Protein AF-A0A519ZEN7-F1 (afdb_monomer)

Nearest PDB structures (foldseek):
  4ce7-assembly1_C  TM=9.558E-01  e=1.674E-05  Nonlabens ulvanivorans
  4ce7-assembly1_A  TM=9.564E-01  e=3.135E-05  Nonlabens ulvanivorans
  4ce7-assembly1_B  TM=9.544E-01  e=5.238E-05  Nonlabens ulvanivorans

Sequence (120 aa):
MRLSLRVAGLLGVLLLAARLAPAQSAPVSRAQFRPAFIKARLLQVARWQLAHPKHSPTDWTNGAFYAGVFAAYQTTHSRLLLNSLLALGERTHWQPGPRYDHADDLAICQTYLNLYQLKK

Secondary structure (DSSP, 8-state):
----HHHHHHHHHHHHHTTSS---PPP--GGGGSHHHHHHHHHHHHHHHHHS--S-TTSHHHHHHHHHHHHHHHHH--HHHHHHHHHHHHHTTT---S-TT-HHHHTTHHHHHHHHHHH-

Radius of gyration: 24.97 Å; Cα contacts (8 Å, |Δi|>4): 90; chains: 1; bounding box: 76×42×33 Å

Mean predicted aligned error: 10.02 Å

Structure (mmCIF, N/CA/C/O backbone):
data_AF-A0A519ZEN7-F1
#
_entry.id   AF-A0A519ZEN7-F1
#
loop_
_atom_site.group_PDB
_atom_site.id
_atom_site.type_symbol
_atom_site.label_atom_id
_atom_site.label_alt_id
_atom_site.label_comp_id
_atom_site.label_asym_id
_atom_site.label_entity_id
_atom_site.label_seq_id
_atom_site.pdbx_PDB_ins_code
_atom_site.Cartn_x
_atom_site.Cartn_y
_atom_site.Cartn_z
_atom_site.occupancy
_atom_site.B_iso_or_equiv
_atom_site.auth_seq_id
_atom_site.auth_comp_id
_atom_site.auth_asym_id
_atom_site.auth_atom_id
_atom_site.pdbx_PDB_model_num
ATOM 1 N N . MET A 1 1 ? -62.485 -33.157 -14.831 1.00 45.78 1 MET A N 1
ATOM 2 C CA . MET A 1 1 ? -61.623 -32.353 -13.937 1.00 45.78 1 MET A CA 1
ATOM 3 C C . MET A 1 1 ? -61.186 -31.092 -14.685 1.00 45.78 1 MET A C 1
ATOM 5 O O . MET A 1 1 ? -60.216 -31.130 -15.425 1.00 45.78 1 MET A O 1
ATOM 9 N N . ARG A 1 2 ? -61.973 -30.008 -14.626 1.00 47.69 2 ARG A N 1
ATOM 10 C CA . ARG A 1 2 ? -61.662 -28.741 -15.312 1.00 47.69 2 ARG A CA 1
ATOM 11 C C . ARG A 1 2 ? -61.062 -27.785 -14.285 1.00 47.69 2 ARG A C 1
ATOM 13 O O . ARG A 1 2 ? -61.801 -27.057 -13.630 1.00 47.69 2 ARG A O 1
ATOM 20 N N . LEU A 1 3 ? -59.741 -27.843 -14.099 1.00 45.50 3 LEU A N 1
ATOM 21 C CA . LEU A 1 3 ? -59.022 -26.806 -13.358 1.00 45.50 3 LEU A CA 1
ATOM 22 C C . LEU A 1 3 ? -59.269 -25.483 -14.094 1.00 45.50 3 LEU A C 1
ATOM 24 O O . LEU A 1 3 ? -58.953 -25.354 -15.276 1.00 45.50 3 LEU A O 1
ATOM 28 N N . SER A 1 4 ? -59.935 -24.540 -13.433 1.00 48.94 4 SER A N 1
ATOM 29 C CA . SER A 1 4 ? -60.360 -23.297 -14.058 1.00 48.94 4 SER A CA 1
ATOM 30 C C . SER A 1 4 ? -59.138 -22.429 -14.374 1.00 48.94 4 SER A C 1
ATOM 32 O O . SER A 1 4 ? -58.344 -22.082 -13.499 1.00 48.94 4 SER A O 1
ATOM 34 N N . LEU A 1 5 ? -59.014 -22.032 -15.644 1.00 52.38 5 LEU A N 1
ATOM 35 C CA . LEU A 1 5 ? -57.975 -21.135 -16.177 1.00 52.38 5 LEU A CA 1
ATOM 36 C C . LEU A 1 5 ? -57.835 -19.810 -15.390 1.00 52.38 5 LEU A C 1
ATOM 38 O O . LEU A 1 5 ? -56.836 -19.106 -15.511 1.00 52.38 5 LEU A O 1
ATOM 42 N N . ARG A 1 6 ? -58.830 -19.478 -14.557 1.00 52.72 6 ARG A N 1
ATOM 43 C CA . ARG A 1 6 ? -58.879 -18.277 -13.718 1.00 52.72 6 ARG A CA 1
ATOM 44 C C . ARG A 1 6 ? -57.863 -18.301 -12.569 1.00 52.72 6 ARG A C 1
ATOM 46 O O . ARG A 1 6 ? -57.344 -17.247 -12.223 1.00 52.72 6 ARG A O 1
ATOM 53 N N . VAL A 1 7 ? -57.526 -19.471 -12.016 1.00 5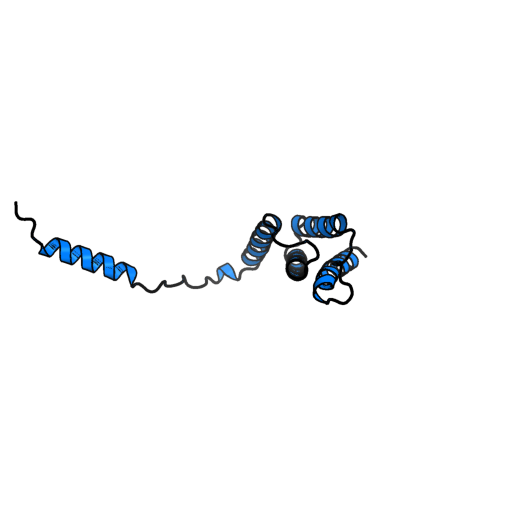1.94 7 VAL A N 1
ATOM 54 C CA . VAL A 1 7 ? -56.573 -19.574 -10.888 1.00 51.94 7 VAL A CA 1
ATOM 55 C C . VAL A 1 7 ? -55.122 -19.418 -11.362 1.00 51.94 7 VAL A C 1
ATOM 57 O O . VAL A 1 7 ? -54.319 -18.768 -10.697 1.00 51.94 7 VAL A O 1
ATOM 60 N N . ALA A 1 8 ? -54.801 -19.929 -12.556 1.00 50.88 8 ALA A N 1
ATOM 61 C CA . ALA A 1 8 ? -53.471 -19.802 -13.158 1.00 50.88 8 ALA A CA 1
ATOM 62 C C . ALA A 1 8 ? -53.132 -18.351 -13.555 1.00 50.88 8 ALA A C 1
ATOM 64 O O . ALA A 1 8 ? -51.996 -17.914 -13.375 1.00 50.88 8 ALA A O 1
ATOM 65 N N . GLY A 1 9 ? -54.121 -17.580 -14.028 1.00 51.69 9 GLY A N 1
ATOM 66 C CA . GLY A 1 9 ? -53.940 -16.159 -14.352 1.00 51.69 9 GLY A CA 1
ATOM 67 C C . GLY A 1 9 ? -53.662 -15.286 -13.122 1.00 51.69 9 GLY A C 1
ATOM 68 O O . GLY A 1 9 ? -52.803 -14.411 -13.171 1.00 51.69 9 GLY A O 1
ATOM 69 N N . LEU A 1 10 ? -54.325 -15.566 -11.995 1.00 53.97 10 LEU A N 1
ATOM 70 C CA . LEU A 1 10 ? -54.126 -14.839 -10.735 1.00 53.97 10 LEU A CA 1
ATOM 71 C C . LEU A 1 10 ? -52.737 -15.090 -10.120 1.00 53.97 10 LEU A C 1
ATOM 73 O O . LEU A 1 10 ? -52.084 -14.135 -9.702 1.00 53.97 10 LEU A O 1
ATOM 77 N N . LEU A 1 11 ? -52.237 -16.333 -10.135 1.00 53.12 11 LEU A N 1
ATOM 78 C CA . LEU A 1 11 ? -50.867 -16.640 -9.693 1.00 53.12 11 LEU A CA 1
ATOM 79 C C . LEU A 1 11 ? -49.793 -16.032 -10.612 1.00 53.12 11 LEU A C 1
ATOM 81 O O . LEU A 1 11 ? -48.771 -15.554 -10.120 1.00 53.12 11 LEU A O 1
ATOM 85 N N . GLY A 1 12 ? -50.025 -16.009 -11.929 1.00 52.03 12 GLY A N 1
ATOM 86 C CA . GLY A 1 12 ? -49.103 -15.407 -12.899 1.00 52.03 12 GLY A CA 1
ATOM 87 C C . GLY A 1 12 ? -48.955 -13.890 -12.741 1.00 52.03 12 GLY A C 1
ATOM 88 O O . GLY A 1 12 ? -47.845 -13.368 -12.826 1.00 52.03 12 GLY A O 1
ATOM 89 N N . VAL A 1 13 ? -50.048 -13.182 -12.435 1.00 55.91 13 VAL A N 1
ATOM 90 C CA . VAL A 1 13 ? -50.034 -11.728 -12.184 1.00 55.91 13 VAL A CA 1
ATOM 91 C C . VAL A 1 13 ? -49.370 -11.389 -10.840 1.00 55.91 13 VAL A C 1
ATOM 93 O O . VAL A 1 13 ? -48.595 -10.435 -10.763 1.00 55.91 13 VAL A O 1
ATOM 96 N N . LEU A 1 14 ? -49.581 -12.203 -9.799 1.00 54.62 14 LEU A N 1
ATOM 97 C CA . LEU A 1 14 ? -48.925 -12.048 -8.490 1.00 54.62 14 LEU A CA 1
ATOM 98 C C . LEU A 1 14 ? -47.398 -12.255 -8.552 1.00 54.62 14 LEU A C 1
ATOM 100 O O . LEU A 1 14 ? -46.649 -11.521 -7.908 1.00 54.62 14 LEU A O 1
ATOM 104 N N . LEU A 1 15 ? -46.919 -13.200 -9.367 1.00 54.38 15 LEU A N 1
ATOM 105 C CA . LEU A 1 15 ? -45.484 -13.447 -9.572 1.00 54.38 15 LEU A CA 1
ATOM 106 C C . LEU A 1 15 ? -44.791 -12.348 -10.397 1.00 54.38 15 LEU A C 1
ATOM 108 O O . LEU A 1 15 ? -43.596 -12.109 -10.214 1.00 54.38 15 LEU A O 1
ATOM 112 N N . LEU A 1 16 ? -45.526 -11.657 -11.274 1.00 51.88 16 LEU A N 1
ATOM 113 C CA . LEU A 1 16 ? -45.005 -10.536 -12.062 1.00 51.88 16 LEU A CA 1
ATOM 114 C C . LEU A 1 16 ? -44.930 -9.239 -11.234 1.00 51.88 16 LEU A C 1
ATOM 116 O O . LEU A 1 16 ? -43.964 -8.488 -11.359 1.00 51.88 16 LEU A O 1
ATOM 120 N N . ALA A 1 17 ? -45.884 -9.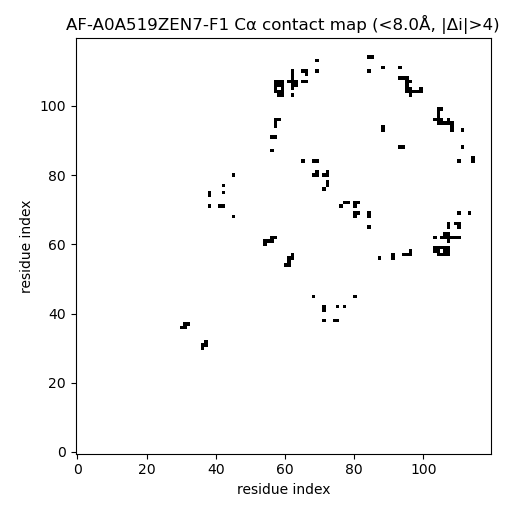016 -10.323 1.00 53.78 17 ALA A N 1
ATOM 121 C CA . ALA A 1 17 ? -45.880 -7.872 -9.406 1.00 53.78 17 ALA A CA 1
ATOM 122 C C . ALA A 1 17 ? -44.716 -7.912 -8.394 1.00 53.78 17 ALA A C 1
ATOM 124 O O . ALA A 1 17 ? -44.147 -6.873 -8.066 1.00 53.78 17 ALA A O 1
ATOM 125 N N . ALA A 1 18 ? -44.288 -9.104 -7.960 1.00 54.28 18 ALA A N 1
ATOM 126 C CA . ALA A 1 18 ? -43.151 -9.263 -7.047 1.00 54.28 18 ALA A CA 1
ATOM 127 C C . ALA A 1 18 ? -41.790 -8.867 -7.663 1.00 54.28 18 ALA A C 1
ATOM 129 O O . ALA A 1 18 ? -40.837 -8.615 -6.930 1.00 54.28 18 ALA A O 1
ATOM 130 N N . ARG A 1 19 ? -41.682 -8.788 -8.999 1.00 56.47 19 ARG A N 1
ATOM 131 C CA . ARG A 1 19 ? -40.443 -8.413 -9.711 1.00 56.47 19 ARG A CA 1
ATOM 132 C C . ARG A 1 19 ? -40.323 -6.923 -10.033 1.00 56.47 19 ARG A C 1
ATOM 134 O O . ARG A 1 19 ? -39.266 -6.493 -10.479 1.00 56.47 19 ARG A O 1
ATOM 141 N N . LEU A 1 20 ? -41.383 -6.151 -9.801 1.00 58.97 20 LEU A N 1
ATOM 142 C CA . LEU A 1 20 ? -41.413 -4.699 -10.001 1.00 58.97 20 LEU A CA 1
ATOM 143 C C . LEU A 1 20 ? -41.218 -3.920 -8.694 1.00 58.97 20 LEU A C 1
ATOM 145 O O . LEU A 1 20 ? -41.276 -2.692 -8.702 1.00 58.97 20 LEU A O 1
ATOM 149 N N . ALA A 1 21 ? -40.975 -4.610 -7.574 1.00 63.97 21 ALA A N 1
ATOM 150 C CA . ALA A 1 21 ? -40.603 -3.945 -6.337 1.00 63.97 21 ALA A CA 1
ATOM 151 C C . ALA A 1 21 ? -39.258 -3.224 -6.552 1.00 63.97 21 ALA A C 1
ATOM 153 O O . ALA A 1 21 ? -38.269 -3.884 -6.892 1.00 63.97 21 ALA A O 1
ATOM 154 N N . PRO A 1 22 ? -39.187 -1.891 -6.382 1.00 67.56 22 PRO A N 1
ATOM 155 C CA . PRO A 1 22 ? -37.912 -1.197 -6.426 1.00 67.56 22 PRO A CA 1
ATOM 156 C C . PRO A 1 22 ? -37.009 -1.812 -5.357 1.00 67.56 22 PRO A C 1
ATOM 158 O O . PRO A 1 22 ? -37.445 -2.025 -4.224 1.00 67.56 22 PRO A O 1
ATOM 161 N N . ALA A 1 23 ? -35.764 -2.128 -5.721 1.00 67.75 23 ALA A N 1
ATOM 162 C CA . ALA A 1 23 ? -34.767 -2.603 -4.775 1.00 67.75 23 ALA A CA 1
ATOM 163 C C . ALA A 1 23 ? -34.540 -1.506 -3.728 1.00 67.75 23 ALA A C 1
ATOM 165 O O . ALA A 1 23 ? -33.772 -0.567 -3.937 1.00 67.75 23 ALA A O 1
ATOM 166 N N . GLN A 1 24 ? -35.268 -1.585 -2.619 1.00 65.44 24 GLN A N 1
ATOM 167 C CA . GLN A 1 24 ? -35.158 -0.620 -1.546 1.00 65.44 24 GLN A CA 1
ATOM 168 C C . GLN A 1 24 ? -33.884 -0.971 -0.786 1.00 65.44 24 GLN A C 1
ATOM 170 O O . GLN A 1 24 ? -33.841 -1.916 0.001 1.00 65.44 24 GLN A O 1
ATOM 175 N N . SER A 1 25 ? -32.803 -0.256 -1.097 1.00 69.88 25 SER A N 1
ATOM 176 C CA . SER A 1 25 ? -31.554 -0.363 -0.354 1.00 69.88 25 SER A CA 1
ATOM 177 C C . SER A 1 25 ? -31.861 -0.132 1.120 1.00 69.88 25 SER A C 1
ATOM 179 O O . SER A 1 25 ? -32.441 0.899 1.473 1.00 69.88 25 SER A O 1
ATOM 181 N N . ALA A 1 26 ? -31.499 -1.101 1.965 1.00 71.50 26 ALA A N 1
ATOM 182 C CA . ALA A 1 26 ? -31.679 -0.981 3.403 1.00 71.50 26 ALA A CA 1
ATOM 183 C C . ALA A 1 26 ? -31.096 0.363 3.880 1.00 71.50 26 ALA A C 1
ATOM 185 O O . ALA A 1 26 ? -30.023 0.756 3.404 1.00 71.50 26 ALA A O 1
ATOM 186 N N . PRO A 1 27 ? -31.779 1.080 4.788 1.00 75.38 27 PRO A N 1
ATOM 187 C CA . PRO A 1 27 ? -31.297 2.366 5.263 1.00 75.38 27 PRO A CA 1
ATOM 188 C C . PRO A 1 27 ? -29.881 2.209 5.822 1.00 75.38 27 PRO A C 1
ATOM 190 O O . PRO A 1 27 ? -29.598 1.281 6.586 1.00 75.38 27 PRO A O 1
ATOM 193 N N . VAL A 1 28 ? -28.986 3.117 5.427 1.00 79.19 28 VAL A N 1
ATOM 194 C CA . VAL A 1 28 ? -27.604 3.148 5.913 1.00 79.19 28 VAL A CA 1
ATOM 195 C C . VAL A 1 28 ? -27.639 3.294 7.430 1.00 79.19 28 VAL A C 1
ATOM 197 O O . VAL A 1 28 ? -27.991 4.340 7.976 1.00 79.19 28 VAL A O 1
ATOM 200 N N . SER A 1 29 ? -27.307 2.212 8.131 1.00 87.19 29 SER A N 1
ATOM 201 C CA . SER A 1 29 ? -27.299 2.211 9.587 1.00 87.19 29 SER A CA 1
ATOM 202 C C . SER A 1 29 ? -26.152 3.072 10.101 1.00 87.19 29 SER A C 1
ATOM 204 O O . SER A 1 29 ? -25.011 2.922 9.661 1.00 87.19 29 SER A O 1
ATOM 206 N N . ARG A 1 30 ? -26.410 3.892 11.130 1.00 89.81 30 ARG A N 1
ATOM 207 C CA . ARG A 1 30 ? -25.357 4.641 11.843 1.00 89.81 30 ARG A CA 1
ATOM 208 C C . ARG A 1 30 ? -24.234 3.738 12.363 1.00 89.81 30 ARG A C 1
ATOM 210 O O . ARG A 1 30 ? -23.109 4.197 12.537 1.00 89.81 30 ARG A O 1
ATOM 217 N N . ALA A 1 31 ? -24.511 2.449 12.568 1.00 90.38 31 ALA A N 1
ATOM 218 C CA . ALA A 1 31 ? -23.506 1.464 12.950 1.00 90.38 31 ALA A CA 1
ATOM 219 C C . ALA A 1 31 ? -22.356 1.344 11.932 1.00 90.38 31 ALA A C 1
ATOM 221 O O . ALA A 1 31 ? -21.230 1.060 12.335 1.00 90.38 31 ALA A O 1
ATOM 222 N N . GLN A 1 32 ? -22.613 1.597 10.643 1.00 90.38 32 GLN A N 1
ATOM 223 C CA . GLN A 1 32 ? -21.608 1.523 9.577 1.00 90.38 32 GLN A CA 1
ATOM 224 C C . GLN A 1 32 ? -20.578 2.659 9.656 1.00 90.38 32 GLN A C 1
ATOM 226 O O . GLN A 1 32 ? -19.448 2.497 9.208 1.00 90.38 32 GLN A O 1
ATOM 231 N N . PHE A 1 33 ? -20.930 3.779 10.292 1.00 94.19 33 PHE A N 1
ATOM 232 C CA . PHE A 1 33 ? -20.019 4.908 10.500 1.00 94.19 33 PHE A CA 1
ATOM 233 C C . PHE A 1 33 ? -19.202 4.795 11.793 1.00 94.19 33 PHE A C 1
ATOM 235 O O . PHE A 1 33 ? -18.392 5.669 12.100 1.00 94.19 33 PHE A O 1
ATOM 242 N N . ARG A 1 34 ? -19.380 3.722 12.578 1.00 96.12 34 ARG A N 1
ATOM 243 C CA . ARG A 1 34 ? -18.576 3.509 13.787 1.00 96.12 34 ARG A CA 1
ATOM 244 C C . ARG A 1 34 ? -17.119 3.233 13.397 1.00 96.12 34 ARG A C 1
ATOM 246 O 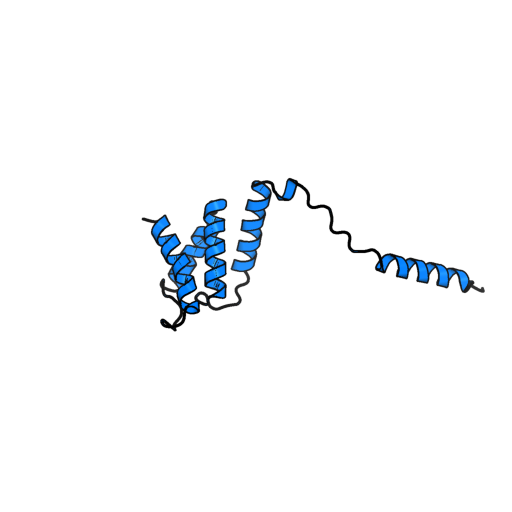O . ARG A 1 34 ? -16.889 2.378 12.538 1.00 96.12 34 ARG A O 1
ATOM 253 N N . PRO A 1 35 ? -16.125 3.822 14.091 1.00 96.75 35 PRO A N 1
ATOM 254 C CA . PRO A 1 35 ? -14.711 3.603 13.779 1.00 96.75 35 PRO A CA 1
ATOM 255 C C . PRO A 1 35 ? -14.312 2.124 13.708 1.00 96.75 35 PRO A C 1
ATOM 257 O O . PRO A 1 35 ? -13.576 1.724 12.813 1.00 96.75 35 PRO A O 1
ATOM 260 N N . ALA A 1 36 ? -14.840 1.289 14.611 1.00 96.75 36 ALA A N 1
ATOM 261 C CA . ALA A 1 36 ? -14.579 -0.151 14.610 1.00 96.75 36 ALA A CA 1
ATOM 262 C C . ALA A 1 36 ? -15.067 -0.844 13.325 1.00 96.75 36 ALA A C 1
ATOM 264 O O . ALA A 1 36 ? -14.356 -1.681 12.771 1.00 96.75 36 ALA A O 1
ATOM 265 N N . PHE A 1 37 ? -16.249 -0.466 12.824 1.00 96.94 37 PHE A N 1
ATOM 266 C CA . PHE A 1 37 ? -16.789 -1.010 11.579 1.00 96.94 37 PHE A CA 1
ATOM 267 C C . PHE A 1 37 ? -15.930 -0.589 10.384 1.00 96.94 37 PHE A C 1
ATOM 269 O O . PHE A 1 37 ? -15.532 -1.437 9.589 1.00 96.94 37 PHE A O 1
ATOM 276 N N . ILE A 1 38 ? -15.576 0.697 10.295 1.00 97.12 38 ILE A N 1
ATOM 277 C CA . ILE A 1 38 ? -14.743 1.231 9.209 1.00 97.12 38 ILE A CA 1
ATOM 278 C C . ILE A 1 38 ? -13.370 0.548 9.198 1.00 97.12 38 ILE A C 1
ATOM 280 O O . ILE A 1 38 ? -12.948 0.048 8.158 1.00 97.12 38 ILE A O 1
ATOM 284 N N . LYS A 1 39 ? -12.700 0.436 10.353 1.00 98.44 39 LYS A N 1
ATOM 285 C CA . LYS A 1 39 ? -11.409 -0.265 10.470 1.00 98.44 39 LYS A CA 1
ATOM 286 C C . LYS A 1 39 ? -11.510 -1.725 10.029 1.00 98.44 39 LYS A C 1
ATOM 288 O O . LYS A 1 39 ? -10.649 -2.194 9.287 1.00 98.44 39 LYS A O 1
ATOM 293 N N . ALA A 1 40 ? -12.567 -2.433 10.429 1.00 98.12 40 ALA A N 1
ATOM 294 C CA . ALA A 1 40 ? -12.793 -3.810 9.997 1.00 98.12 40 ALA A CA 1
ATOM 295 C C . ALA A 1 40 ? -12.982 -3.914 8.474 1.00 98.12 40 ALA A C 1
ATOM 297 O O . ALA A 1 40 ? -12.420 -4.814 7.850 1.00 98.12 40 ALA A O 1
ATOM 298 N N . ARG A 1 41 ? -13.714 -2.975 7.860 1.00 98.19 41 ARG A N 1
ATOM 299 C CA . ARG A 1 41 ? -13.912 -2.939 6.404 1.00 98.19 41 ARG A CA 1
ATOM 300 C C . ARG A 1 41 ? -12.636 -2.598 5.646 1.00 98.19 41 ARG A C 1
ATOM 302 O O . ARG A 1 41 ? -12.342 -3.308 4.692 1.00 98.19 41 ARG A O 1
ATOM 309 N N . LEU A 1 42 ? -11.846 -1.624 6.106 1.00 98.56 42 LEU A N 1
ATOM 310 C CA . LEU A 1 42 ? -10.526 -1.314 5.537 1.00 98.56 42 LEU A CA 1
ATOM 311 C C . LEU A 1 42 ? -9.636 -2.563 5.489 1.00 98.56 42 LEU A C 1
ATOM 313 O O . LEU A 1 42 ? -9.065 -2.879 4.448 1.00 98.56 42 LEU A O 1
ATOM 317 N N . LEU A 1 43 ? -9.566 -3.316 6.591 1.00 98.69 43 LEU A N 1
ATOM 318 C CA . LEU A 1 43 ? -8.783 -4.552 6.644 1.00 98.69 43 LEU A CA 1
ATOM 319 C C . LEU A 1 43 ? -9.336 -5.636 5.723 1.00 98.69 43 LEU A C 1
ATOM 321 O O . LEU A 1 43 ? -8.560 -6.324 5.065 1.00 98.69 43 LEU A O 1
ATOM 325 N N . GLN A 1 44 ? -10.656 -5.803 5.678 1.00 98.56 44 GLN A N 1
ATOM 326 C CA . GLN A 1 44 ? -11.291 -6.806 4.832 1.00 98.56 44 GLN A CA 1
ATOM 327 C C . GLN A 1 44 ? -10.995 -6.560 3.350 1.00 98.56 44 GLN A C 1
ATOM 329 O O . GLN A 1 44 ? -10.540 -7.476 2.667 1.00 98.56 44 GLN A O 1
ATOM 334 N N . VAL A 1 45 ? -11.230 -5.341 2.858 1.00 98.31 45 VAL A N 1
ATOM 335 C CA . VAL A 1 45 ? -11.053 -5.029 1.432 1.00 98.31 45 VAL A CA 1
ATOM 336 C C . VAL A 1 45 ? -9.580 -5.029 1.036 1.00 98.31 45 VAL A C 1
ATOM 338 O O . VAL A 1 45 ? -9.240 -5.575 -0.009 1.00 98.31 45 VAL A O 1
ATOM 341 N N . ALA A 1 46 ? -8.689 -4.524 1.899 1.00 98.44 46 ALA A N 1
ATOM 342 C CA . ALA A 1 46 ? -7.253 -4.566 1.646 1.00 98.44 46 ALA A CA 1
ATOM 343 C C . ALA A 1 46 ? -6.743 -6.011 1.551 1.00 98.44 46 ALA A C 1
ATOM 345 O O . ALA A 1 46 ? -6.022 -6.343 0.616 1.00 98.44 46 ALA A O 1
ATOM 346 N N . ARG A 1 47 ? -7.158 -6.897 2.470 1.00 98.44 47 ARG A N 1
ATOM 347 C CA . ARG A 1 47 ? -6.803 -8.327 2.420 1.00 98.44 47 ARG A CA 1
ATOM 348 C C . ARG A 1 47 ? -7.311 -8.997 1.155 1.00 98.44 47 ARG A C 1
ATOM 350 O O . ARG A 1 47 ? -6.569 -9.759 0.545 1.00 98.44 47 ARG A O 1
ATOM 357 N N . TRP A 1 48 ? -8.554 -8.714 0.769 1.00 98.62 48 TRP A N 1
ATOM 358 C CA . TRP A 1 48 ? -9.110 -9.268 -0.457 1.00 98.62 48 TRP A CA 1
ATOM 359 C C . TRP A 1 48 ? -8.285 -8.825 -1.665 1.00 98.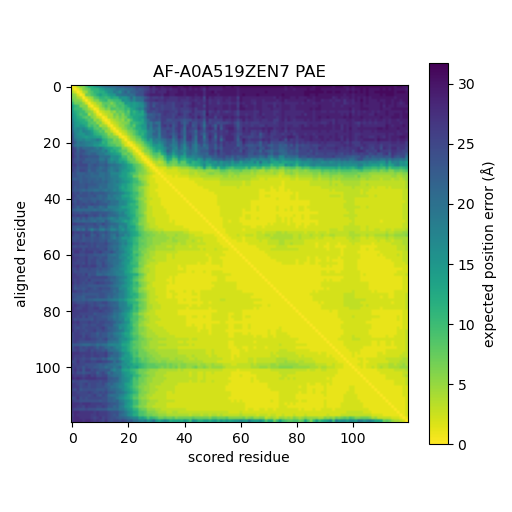62 48 TRP A C 1
ATOM 361 O O . TRP A 1 48 ? -7.825 -9.674 -2.417 1.00 98.62 48 TRP A O 1
ATOM 371 N N . GLN A 1 49 ? -7.999 -7.531 -1.810 1.00 98.38 49 GLN A N 1
ATOM 372 C CA . GLN A 1 49 ? -7.258 -7.043 -2.972 1.00 98.38 49 GLN A CA 1
ATOM 373 C C . GLN A 1 49 ? -5.801 -7.533 -2.999 1.00 98.38 49 GLN A C 1
ATOM 375 O O . GLN A 1 49 ? -5.292 -7.864 -4.066 1.00 98.38 49 GLN A O 1
ATOM 380 N N . LEU A 1 50 ? -5.147 -7.654 -1.837 1.00 97.50 50 LEU A N 1
ATOM 381 C CA . LEU A 1 50 ? -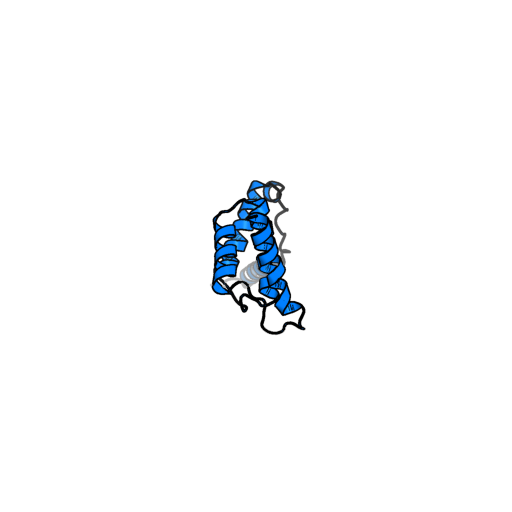3.805 -8.241 -1.721 1.00 97.50 50 LEU A CA 1
ATOM 382 C C . LEU A 1 50 ? -3.765 -9.714 -2.158 1.00 97.50 50 LEU A C 1
ATOM 384 O O . LEU A 1 50 ? -2.753 -10.156 -2.691 1.00 97.50 50 LEU A O 1
ATOM 388 N N . ALA A 1 51 ? -4.852 -10.461 -1.947 1.00 97.75 51 ALA A N 1
ATOM 389 C CA . AL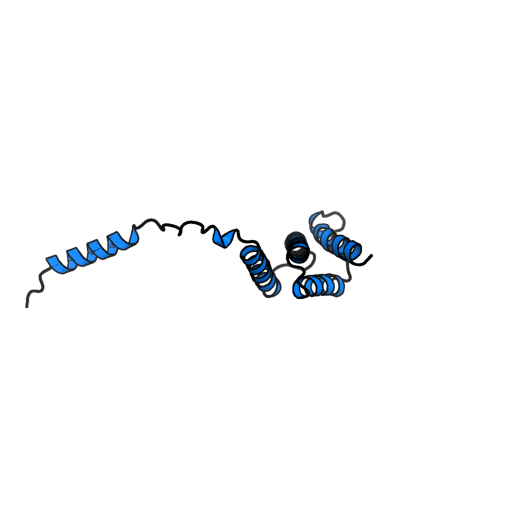A A 1 51 ? -4.975 -11.857 -2.366 1.00 97.75 51 ALA A CA 1
ATOM 390 C C . ALA A 1 51 ? -5.375 -12.028 -3.845 1.00 97.75 51 ALA A C 1
ATOM 392 O O . ALA A 1 51 ? -5.278 -13.134 -4.369 1.00 97.75 51 ALA A O 1
ATOM 393 N N . HIS A 1 52 ? -5.808 -10.958 -4.520 1.00 97.81 52 HIS A N 1
ATOM 394 C CA . HIS A 1 52 ? -6.279 -10.992 -5.908 1.00 97.81 52 HIS A CA 1
ATOM 395 C C . HIS A 1 52 ? -5.571 -9.922 -6.763 1.00 97.81 52 HIS A C 1
ATOM 397 O O . HIS A 1 52 ? -6.221 -9.003 -7.274 1.00 97.81 52 HIS A O 1
ATOM 403 N N . PRO A 1 53 ? -4.232 -9.986 -6.907 1.00 95.81 53 PRO A N 1
ATOM 404 C CA . PRO A 1 53 ? -3.499 -9.039 -7.737 1.00 95.81 53 PRO A CA 1
ATOM 405 C C . PRO A 1 53 ? -3.872 -9.207 -9.216 1.00 95.81 53 PRO A C 1
ATOM 407 O O . PRO A 1 53 ? -4.053 -10.323 -9.700 1.00 95.81 53 PRO A O 1
ATOM 410 N N . LYS A 1 54 ? -3.955 -8.087 -9.939 1.00 95.19 54 LYS A N 1
ATOM 411 C CA . LYS A 1 54 ? -4.249 -8.066 -11.383 1.00 95.19 54 LYS A CA 1
ATOM 412 C C . LYS A 1 54 ? -3.139 -7.422 -12.214 1.00 95.19 54 LYS A C 1
ATOM 414 O O . LYS A 1 54 ? -2.826 -7.914 -13.292 1.00 95.19 54 LYS A O 1
ATOM 419 N N . HIS A 1 55 ? -2.579 -6.316 -11.730 1.00 94.81 55 HIS A N 1
ATOM 420 C CA . HIS A 1 55 ? -1.612 -5.497 -12.463 1.00 94.81 55 HIS A CA 1
ATOM 421 C C . HIS A 1 55 ? -0.181 -5.710 -11.954 1.00 94.81 55 HIS A C 1
ATOM 423 O O . HIS A 1 55 ? 0.018 -6.219 -10.846 1.00 94.81 55 HIS A O 1
ATOM 429 N N . SER A 1 56 ? 0.810 -5.301 -12.757 1.00 95.25 56 SER A N 1
ATOM 430 C CA . SER A 1 56 ? 2.223 -5.289 -12.352 1.00 95.25 56 SER A CA 1
ATOM 431 C C . SER A 1 56 ? 2.404 -4.487 -11.055 1.00 95.25 56 SER A C 1
ATOM 433 O O . SER A 1 56 ? 1.773 -3.437 -10.921 1.00 95.25 56 SER A O 1
ATOM 435 N N . PRO A 1 57 ? 3.246 -4.916 -10.096 1.00 95.25 57 PRO A N 1
ATOM 436 C CA . PRO A 1 57 ? 3.389 -4.243 -8.801 1.00 95.25 57 PRO A CA 1
ATOM 437 C C . PRO A 1 57 ? 3.723 -2.746 -8.866 1.00 95.25 57 PRO A C 1
ATOM 439 O O . PRO A 1 57 ? 3.351 -2.017 -7.950 1.00 95.25 57 PRO A O 1
ATOM 442 N N . THR A 1 58 ? 4.413 -2.304 -9.920 1.00 97.75 58 THR A N 1
ATOM 443 C CA . THR A 1 58 ? 4.864 -0.916 -10.115 1.00 97.75 58 THR A CA 1
ATOM 444 C C . THR A 1 58 ? 4.003 -0.115 -11.095 1.00 97.75 58 THR A C 1
ATOM 446 O O . THR A 1 58 ? 4.283 1.056 -11.323 1.00 97.75 58 THR A O 1
ATOM 449 N N . ASP A 1 59 ? 2.942 -0.712 -11.646 1.00 97.31 59 ASP A N 1
ATOM 450 C CA . ASP A 1 59 ? 1.951 0.005 -12.452 1.00 97.31 59 ASP A CA 1
ATOM 451 C C . ASP A 1 59 ? 1.153 1.001 -11.591 1.00 97.31 59 ASP A C 1
ATOM 453 O O . ASP A 1 59 ? 0.918 0.762 -10.400 1.00 97.31 59 ASP A O 1
ATOM 457 N N . TRP A 1 60 ? 0.686 2.098 -12.189 1.00 97.94 60 TRP A N 1
ATOM 458 C CA . TRP A 1 60 ? -0.020 3.162 -11.469 1.00 97.94 60 TRP A CA 1
ATOM 459 C C . TRP A 1 60 ? -1.272 2.682 -10.737 1.00 97.94 60 TRP A C 1
ATOM 461 O O . TRP A 1 60 ? -1.593 3.217 -9.673 1.00 97.94 60 TRP A O 1
ATOM 471 N N . THR A 1 61 ? -1.963 1.656 -11.249 1.00 97.81 61 THR A N 1
ATOM 472 C CA . THR A 1 61 ? -3.137 1.089 -10.571 1.00 97.81 61 THR A CA 1
ATOM 473 C C . THR A 1 61 ? -2.754 0.539 -9.198 1.00 97.81 61 THR A C 1
ATOM 475 O O . THR A 1 61 ? -3.451 0.774 -8.207 1.00 97.81 61 THR A O 1
ATOM 478 N N . ASN A 1 62 ? -1.596 -0.120 -9.112 1.00 98.00 62 ASN A N 1
ATOM 479 C CA . ASN A 1 62 ? -1.017 -0.581 -7.861 1.00 98.00 62 ASN A CA 1
ATOM 480 C C . ASN A 1 62 ? -0.381 0.565 -7.065 1.00 98.00 62 ASN A C 1
ATOM 482 O O . ASN A 1 62 ? -0.493 0.568 -5.842 1.00 98.00 62 ASN A O 1
ATOM 486 N N . GLY A 1 63 ? 0.201 1.573 -7.719 1.00 98.06 63 GLY A N 1
ATOM 487 C CA . GLY A 1 63 ? 0.651 2.805 -7.060 1.00 98.06 63 GLY A CA 1
ATOM 488 C C . GLY A 1 63 ? -0.463 3.467 -6.237 1.00 98.06 63 GLY A C 1
ATOM 489 O O . GLY A 1 63 ? -0.296 3.709 -5.039 1.00 98.06 63 GLY A O 1
ATOM 490 N N . ALA A 1 64 ? -1.637 3.662 -6.844 1.00 98.31 64 ALA A N 1
ATOM 491 C CA . ALA A 1 64 ? -2.819 4.205 -6.176 1.00 98.31 64 ALA A CA 1
ATOM 492 C C . ALA A 1 64 ? -3.358 3.261 -5.086 1.00 98.31 64 ALA A C 1
ATOM 494 O O . ALA A 1 64 ? -3.660 3.693 -3.969 1.00 98.31 64 ALA A O 1
ATOM 495 N N . PHE A 1 65 ? -3.445 1.961 -5.381 1.00 98.44 65 PHE A N 1
ATOM 496 C CA . PHE A 1 65 ? -3.897 0.962 -4.414 1.00 98.44 65 PHE A CA 1
ATOM 497 C C . PHE A 1 65 ? -3.018 0.934 -3.156 1.00 98.44 65 PHE A C 1
ATOM 499 O O . PHE A 1 65 ? -3.537 1.017 -2.040 1.00 98.44 65 PHE A O 1
ATOM 506 N N . TYR A 1 66 ? -1.695 0.856 -3.306 1.00 98.62 66 TYR A N 1
ATOM 507 C CA . TYR A 1 66 ? -0.776 0.749 -2.175 1.00 98.62 66 TYR A CA 1
ATOM 508 C C . TYR A 1 66 ? -0.675 2.039 -1.357 1.00 98.62 66 TYR A C 1
ATOM 510 O O . TYR A 1 66 ? -0.535 1.953 -0.134 1.00 98.62 66 TYR A O 1
ATOM 518 N N . ALA A 1 67 ? -0.875 3.211 -1.968 1.00 98.50 67 ALA A N 1
ATOM 519 C CA . ALA A 1 67 ? -1.064 4.454 -1.222 1.00 98.50 67 ALA A CA 1
ATOM 520 C C . ALA A 1 67 ? -2.282 4.359 -0.279 1.00 98.50 67 ALA A C 1
ATOM 522 O O . ALA A 1 67 ? -2.193 4.700 0.904 1.00 98.50 67 ALA A O 1
ATOM 523 N N . GLY A 1 68 ? -3.395 3.795 -0.762 1.00 98.56 68 GLY A N 1
ATOM 524 C CA . GLY A 1 68 ? -4.573 3.496 0.056 1.00 98.56 68 GLY A CA 1
ATOM 525 C C . GLY A 1 68 ? -4.309 2.457 1.153 1.00 98.56 68 GLY A C 1
ATOM 526 O O . GLY A 1 68 ? -4.762 2.624 2.287 1.00 98.56 68 GLY A O 1
ATOM 527 N N . VAL A 1 69 ? -3.531 1.408 0.866 1.00 98.75 69 VAL A N 1
ATOM 528 C CA . VAL A 1 69 ? -3.126 0.406 1.872 1.00 98.75 69 VAL A CA 1
ATOM 529 C C . VAL A 1 69 ? -2.252 1.032 2.964 1.00 98.75 69 VAL A C 1
ATOM 531 O O . VAL A 1 69 ? -2.420 0.699 4.139 1.00 98.75 69 VAL A O 1
ATOM 534 N N . PHE A 1 70 ? -1.366 1.970 2.619 1.00 98.75 70 PHE A N 1
ATOM 535 C CA . PHE A 1 70 ? -0.575 2.712 3.602 1.00 98.75 70 PHE A CA 1
ATOM 536 C C . PHE A 1 70 ? -1.463 3.586 4.499 1.00 98.75 70 PHE A C 1
ATOM 538 O O . PHE A 1 70 ? -1.344 3.525 5.724 1.00 98.75 70 PHE A O 1
ATOM 545 N N . ALA A 1 71 ? -2.426 4.316 3.929 1.00 98.56 71 ALA A N 1
ATOM 546 C CA . ALA A 1 71 ? -3.402 5.082 4.711 1.00 98.56 71 ALA A CA 1
ATOM 547 C C . ALA A 1 71 ? -4.265 4.177 5.620 1.00 98.56 71 ALA A C 1
ATOM 549 O O . ALA A 1 71 ? -4.538 4.494 6.785 1.00 98.56 71 ALA A O 1
ATOM 550 N N . ALA A 1 72 ? -4.649 2.994 5.129 1.00 98.69 72 ALA A N 1
ATOM 551 C CA . ALA A 1 72 ? -5.332 1.986 5.933 1.00 98.69 72 ALA A CA 1
ATOM 552 C C . ALA A 1 72 ? -4.445 1.480 7.082 1.00 98.6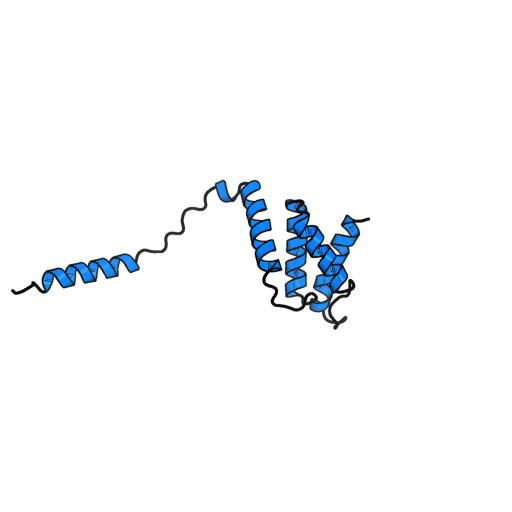9 72 ALA A C 1
ATOM 554 O O . ALA A 1 72 ? -4.942 1.297 8.197 1.00 98.69 72 ALA A O 1
ATOM 555 N N . TYR A 1 73 ? -3.138 1.302 6.867 1.00 98.62 73 TYR A N 1
ATOM 556 C CA . TYR A 1 73 ? -2.188 1.006 7.940 1.00 98.62 73 TYR A CA 1
ATOM 557 C C . TYR A 1 73 ? -2.147 2.130 8.983 1.00 98.62 73 TYR A C 1
ATOM 559 O O . TYR A 1 73 ? -2.287 1.834 10.167 1.00 98.62 73 TYR A O 1
ATOM 567 N N . GLN A 1 74 ? -2.056 3.400 8.580 1.00 98.25 74 GLN A N 1
ATOM 568 C CA . GLN A 1 74 ? -2.058 4.532 9.520 1.00 98.25 74 GLN A CA 1
ATOM 569 C C . GLN A 1 74 ? -3.321 4.564 10.394 1.00 98.25 74 GLN A C 1
ATOM 571 O O . GLN A 1 74 ? -3.260 4.907 11.569 1.00 98.25 74 GLN A O 1
ATOM 576 N N . THR A 1 75 ? -4.462 4.147 9.841 1.00 98.12 75 THR A N 1
ATOM 577 C CA . THR A 1 75 ? -5.753 4.137 10.548 1.00 98.12 75 THR A CA 1
ATOM 578 C C . THR A 1 75 ? -5.930 2.919 11.467 1.00 98.12 75 THR A C 1
ATOM 580 O O . THR A 1 75 ? -6.582 2.985 12.518 1.00 98.12 75 THR A O 1
ATOM 583 N N . THR A 1 76 ? -5.411 1.762 11.050 1.00 98.44 76 THR A N 1
ATOM 584 C CA . THR A 1 76 ? -5.677 0.463 11.693 1.00 98.44 76 THR A CA 1
ATOM 585 C C . THR A 1 76 ? -4.512 -0.060 12.529 1.00 98.44 76 THR A C 1
ATOM 587 O O . THR A 1 76 ? -4.723 -0.963 13.334 1.00 98.44 76 THR A O 1
ATOM 590 N N . HIS A 1 77 ? -3.301 0.465 12.326 1.00 97.88 77 HIS A N 1
ATOM 591 C CA . HIS A 1 77 ? -2.028 -0.046 12.849 1.00 97.88 77 HIS A CA 1
ATOM 592 C C . HIS A 1 77 ? -1.818 -1.548 12.597 1.00 97.88 77 HIS A C 1
ATOM 594 O O . HIS A 1 77 ? -1.161 -2.255 13.364 1.00 97.88 77 HIS A O 1
ATOM 600 N N . SER A 1 78 ? -2.396 -2.071 11.514 1.00 98.56 78 SER A N 1
ATOM 601 C CA . SER A 1 78 ? -2.322 -3.493 11.208 1.00 98.56 78 SER A CA 1
ATOM 602 C C . SER A 1 78 ? -0.935 -3.887 10.712 1.00 98.56 78 SER A C 1
ATOM 604 O O . SER A 1 78 ? -0.523 -3.503 9.616 1.00 98.56 78 SER A O 1
ATOM 606 N N . ARG A 1 79 ? -0.248 -4.742 11.480 1.00 98.25 79 ARG A N 1
ATOM 607 C CA . ARG A 1 79 ? 1.045 -5.321 11.076 1.00 98.25 79 ARG A CA 1
ATOM 608 C C . ARG A 1 79 ? 0.964 -6.083 9.754 1.00 98.25 79 ARG A C 1
ATOM 610 O O . ARG A 1 79 ? 1.924 -6.074 9.001 1.00 98.25 79 ARG A O 1
ATOM 617 N N . LEU A 1 80 ? -0.183 -6.696 9.443 1.00 98.06 80 LEU A N 1
ATOM 618 C CA . LEU A 1 80 ? -0.392 -7.386 8.167 1.00 98.06 80 LEU A CA 1
ATOM 619 C C . LEU A 1 80 ? -0.232 -6.427 6.983 1.00 98.06 80 LEU A C 1
ATOM 621 O O . LEU A 1 80 ? 0.461 -6.759 6.024 1.00 98.06 80 LEU A O 1
ATOM 625 N N . LEU A 1 81 ? -0.844 -5.240 7.060 1.00 98.75 81 LEU A N 1
ATOM 626 C CA . LEU A 1 81 ? -0.746 -4.244 5.993 1.00 98.75 81 LEU A CA 1
ATOM 627 C C . LEU A 1 81 ? 0.686 -3.717 5.872 1.00 98.75 81 LEU A C 1
ATOM 629 O O . LEU A 1 81 ? 1.235 -3.717 4.775 1.00 98.75 81 LEU A O 1
ATOM 633 N N . LEU A 1 82 ? 1.317 -3.360 6.996 1.00 98.69 82 LEU A N 1
ATOM 634 C CA . LEU A 1 82 ? 2.706 -2.896 6.999 1.00 98.69 82 LEU A CA 1
ATOM 635 C C . LEU A 1 82 ? 3.660 -3.935 6.399 1.00 98.69 82 LEU A C 1
ATOM 637 O O . LEU A 1 82 ? 4.447 -3.609 5.517 1.00 98.69 82 LEU A O 1
ATOM 641 N N . ASN A 1 83 ? 3.563 -5.192 6.831 1.00 98.56 83 ASN A N 1
ATOM 642 C CA . ASN A 1 83 ? 4.411 -6.267 6.323 1.00 98.56 83 ASN A CA 1
ATOM 643 C C . ASN A 1 83 ? 4.184 -6.506 4.825 1.00 98.56 83 ASN A C 1
ATOM 645 O O . ASN A 1 83 ? 5.141 -6.751 4.099 1.00 98.56 83 ASN A O 1
ATOM 649 N N . SER A 1 84 ? 2.940 -6.386 4.348 1.00 98.31 84 SER A N 1
ATOM 650 C CA . SER A 1 84 ? 2.620 -6.517 2.919 1.00 98.31 84 SER A CA 1
ATOM 651 C C . SER A 1 84 ? 3.259 -5.407 2.078 1.00 98.31 84 SER A C 1
ATOM 653 O O . SER A 1 84 ? 3.738 -5.674 0.975 1.00 98.31 84 SER A O 1
ATOM 655 N N . LEU A 1 85 ? 3.288 -4.176 2.602 1.00 98.56 85 LEU A N 1
ATOM 656 C CA . LEU A 1 85 ? 3.926 -3.022 1.962 1.00 98.56 85 LEU A CA 1
ATOM 657 C C . LEU A 1 85 ? 5.459 -3.112 1.989 1.00 98.56 85 LEU A C 1
ATOM 659 O O . LEU A 1 85 ? 6.1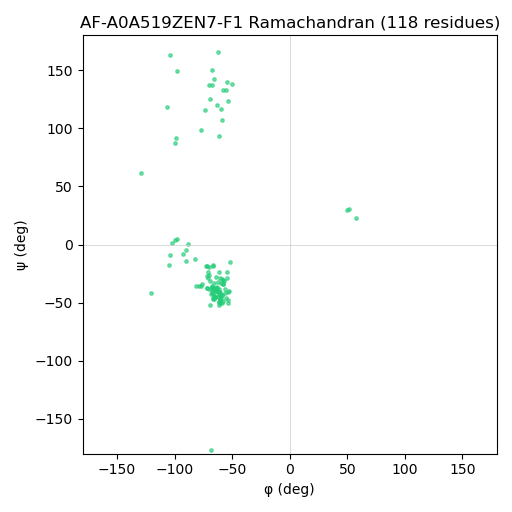12 -2.764 1.013 1.00 98.56 85 LEU A O 1
ATOM 663 N N . LEU A 1 86 ? 6.046 -3.631 3.068 1.00 98.56 86 LEU A N 1
ATOM 664 C CA . LEU A 1 86 ? 7.488 -3.886 3.127 1.00 98.56 86 LEU A CA 1
ATOM 665 C C . LEU A 1 86 ? 7.897 -4.992 2.151 1.00 98.56 86 LEU A C 1
ATOM 667 O O . LEU A 1 86 ? 8.807 -4.797 1.355 1.00 98.56 86 LEU A O 1
ATOM 671 N N . ALA A 1 87 ? 7.159 -6.103 2.119 1.00 98.31 87 ALA A N 1
ATOM 672 C CA . ALA A 1 87 ? 7.379 -7.172 1.146 1.00 98.31 87 ALA A CA 1
ATOM 673 C C . ALA A 1 87 ? 7.176 -6.709 -0.308 1.00 98.31 87 ALA A C 1
ATOM 675 O O . ALA A 1 87 ? 7.672 -7.348 -1.233 1.00 98.31 87 ALA A O 1
ATOM 676 N N . LEU A 1 88 ? 6.405 -5.638 -0.531 1.00 98.25 88 LEU A N 1
ATOM 677 C CA . LEU A 1 88 ? 6.297 -4.978 -1.833 1.00 98.25 88 LEU A CA 1
ATOM 678 C C . LEU A 1 88 ? 7.588 -4.262 -2.196 1.00 98.25 88 LEU A C 1
ATOM 680 O O . LEU A 1 88 ? 8.091 -4.526 -3.279 1.00 98.25 88 LEU A O 1
ATOM 684 N N . GLY A 1 89 ? 8.119 -3.419 -1.309 1.00 98.06 89 GLY A N 1
ATOM 685 C CA . GLY A 1 89 ? 9.396 -2.741 -1.542 1.00 98.06 89 GLY A CA 1
ATOM 686 C C . GLY A 1 89 ? 10.525 -3.727 -1.841 1.00 98.06 89 GLY A C 1
ATOM 687 O O . GLY A 1 89 ? 11.227 -3.569 -2.834 1.00 98.06 89 GLY A O 1
ATOM 688 N N . GLU A 1 90 ? 10.627 -4.805 -1.057 1.00 98.44 90 GLU A N 1
ATOM 689 C CA . GLU A 1 90 ? 11.656 -5.833 -1.267 1.00 98.44 90 GLU A CA 1
ATOM 690 C C . GLU A 1 90 ? 11.543 -6.518 -2.637 1.00 98.44 90 GLU A C 1
ATOM 692 O O . GLU A 1 90 ? 12.522 -6.586 -3.378 1.00 98.44 90 GLU A O 1
ATOM 697 N N . ARG A 1 91 ? 10.348 -6.993 -3.026 1.00 97.44 91 ARG A N 1
ATOM 698 C CA . ARG A 1 91 ? 10.180 -7.731 -4.296 1.00 97.44 91 ARG A CA 1
ATOM 699 C C . ARG A 1 91 ? 10.283 -6.855 -5.546 1.00 97.44 91 ARG A C 1
ATOM 701 O O . ARG A 1 91 ? 10.447 -7.390 -6.635 1.00 97.44 91 ARG A O 1
ATOM 708 N N . THR A 1 92 ? 10.126 -5.539 -5.415 1.00 97.81 92 THR A N 1
ATOM 709 C CA . THR A 1 92 ? 10.333 -4.580 -6.512 1.00 97.81 92 THR A CA 1
ATOM 710 C C . THR A 1 92 ? 11.713 -3.934 -6.461 1.00 97.81 92 THR A C 1
ATOM 712 O O . THR A 1 92 ? 11.987 -3.028 -7.244 1.00 97.81 92 THR A O 1
ATOM 715 N N . HIS A 1 93 ? 12.575 -4.355 -5.529 1.00 98.06 93 HIS A N 1
ATOM 716 C CA . HIS A 1 93 ? 13.878 -3.741 -5.272 1.00 98.06 93 HIS A CA 1
ATOM 717 C C . HIS A 1 93 ? 13.802 -2.225 -5.060 1.00 98.06 93 HIS A C 1
ATOM 719 O O . HIS A 1 93 ? 14.741 -1.503 -5.390 1.00 98.06 93 HIS A O 1
ATOM 725 N N . TRP A 1 94 ? 12.678 -1.742 -4.524 1.00 98.00 94 TRP A N 1
ATOM 726 C CA . TRP A 1 94 ? 12.415 -0.323 -4.294 1.00 98.00 94 TRP A CA 1
ATOM 727 C C . TRP A 1 94 ? 12.489 0.549 -5.563 1.00 98.00 94 TRP A C 1
ATOM 729 O O . TRP A 1 94 ? 12.694 1.758 -5.463 1.00 98.00 94 TRP A O 1
ATOM 739 N N . GLN A 1 95 ? 12.307 -0.042 -6.750 1.00 98.19 95 GLN A N 1
ATOM 740 C CA . GLN A 1 95 ? 12.355 0.661 -8.036 1.00 98.19 95 GLN A CA 1
ATOM 741 C C . GLN A 1 95 ? 10.954 1.030 -8.558 1.00 98.19 95 GLN A C 1
ATOM 743 O O . GLN A 1 95 ? 9.992 0.298 -8.299 1.00 98.19 95 GLN A O 1
ATOM 748 N N . PRO A 1 96 ? 10.825 2.143 -9.308 1.00 97.81 96 PRO A N 1
ATOM 749 C CA . PRO A 1 96 ? 9.613 2.468 -10.057 1.00 97.81 96 PRO A CA 1
ATOM 750 C C . PRO A 1 96 ? 9.384 1.507 -11.237 1.00 97.81 96 PRO A C 1
ATOM 752 O O . PRO A 1 96 ? 10.126 0.546 -11.454 1.00 97.81 96 PRO A O 1
ATOM 755 N N . GLY A 1 97 ? 8.335 1.767 -12.020 1.00 97.25 97 GLY A N 1
ATOM 756 C CA . GLY A 1 97 ? 8.185 1.178 -13.348 1.00 97.25 97 GLY A CA 1
ATOM 757 C C . GLY A 1 97 ? 9.313 1.601 -14.311 1.00 97.25 97 GLY A C 1
ATOM 758 O O . GLY A 1 97 ? 10.076 2.523 -14.020 1.00 97.25 97 GLY A O 1
ATOM 759 N N . PRO A 1 98 ? 9.454 0.913 -15.456 1.00 96.81 98 PRO A N 1
ATOM 760 C CA . PRO A 1 98 ? 10.610 1.064 -16.342 1.00 96.81 98 PRO A CA 1
ATOM 761 C C . PRO A 1 98 ? 10.690 2.405 -17.095 1.00 96.81 98 PRO A C 1
ATOM 763 O O . PRO A 1 98 ? 11.762 2.750 -17.592 1.00 96.81 98 PRO A O 1
ATOM 766 N N . ARG A 1 99 ? 9.586 3.151 -17.228 1.00 97.31 99 ARG A N 1
ATOM 767 C CA . ARG A 1 99 ? 9.506 4.392 -18.016 1.00 97.31 99 ARG A CA 1
ATOM 768 C C . ARG A 1 99 ? 9.643 5.610 -17.107 1.00 97.31 99 ARG A C 1
ATOM 770 O O . ARG A 1 99 ? 8.662 6.123 -16.578 1.00 97.31 99 ARG A O 1
ATOM 777 N N . TYR A 1 100 ? 10.871 6.087 -16.932 1.00 94.44 100 TYR A N 1
ATOM 778 C CA . TYR A 1 100 ? 11.182 7.203 -16.026 1.00 94.44 100 TYR A CA 1
ATOM 779 C C . TYR A 1 100 ? 10.593 8.557 -16.463 1.00 94.44 100 TYR A C 1
ATOM 781 O O . TYR A 1 100 ? 10.491 9.472 -15.649 1.00 94.44 100 TYR A O 1
ATOM 789 N N . ASP A 1 101 ? 10.195 8.689 -17.726 1.00 97.00 101 ASP A N 1
ATOM 790 C CA . ASP A 1 101 ? 9.514 9.850 -18.304 1.00 97.00 101 ASP A CA 1
ATOM 791 C C . ASP A 1 101 ? 7.978 9.762 -18.220 1.00 97.00 101 ASP A C 1
ATOM 793 O O . ASP A 1 101 ? 7.284 10.724 -18.552 1.00 97.00 101 ASP A O 1
ATOM 797 N N . HIS A 1 102 ? 7.430 8.638 -17.743 1.00 98.00 102 HIS A N 1
ATOM 798 C CA . HIS A 1 102 ? 5.993 8.410 -17.644 1.00 98.00 102 HIS A CA 1
ATOM 799 C C . HIS A 1 102 ? 5.521 8.478 -16.186 1.00 98.00 102 HIS A C 1
ATOM 801 O O . HIS A 1 102 ? 5.898 7.654 -15.354 1.00 98.00 102 HIS A O 1
ATOM 807 N N . ALA A 1 103 ? 4.633 9.426 -15.875 1.00 98.06 103 ALA A N 1
ATOM 808 C CA . ALA A 1 103 ? 4.176 9.678 -14.502 1.00 98.06 103 ALA A CA 1
ATOM 809 C C . ALA A 1 103 ? 3.581 8.434 -13.809 1.00 98.06 103 ALA A C 1
ATOM 811 O O . ALA A 1 103 ? 3.835 8.208 -12.626 1.00 98.06 103 ALA A O 1
ATOM 812 N N . ASP A 1 104 ? 2.841 7.607 -14.551 1.00 98.25 104 ASP A N 1
ATOM 813 C CA . ASP A 1 104 ? 2.257 6.357 -14.045 1.00 98.25 104 ASP A CA 1
ATOM 814 C C . ASP A 1 104 ? 3.280 5.413 -13.398 1.00 98.25 104 ASP A C 1
ATOM 816 O O . ASP A 1 104 ? 3.010 4.844 -12.340 1.00 98.25 104 ASP A O 1
ATOM 820 N N . ASP A 1 105 ? 4.471 5.287 -13.987 1.00 98.12 105 ASP A N 1
ATOM 821 C CA . ASP A 1 105 ? 5.514 4.372 -13.509 1.00 98.12 105 ASP A CA 1
ATOM 822 C C . ASP A 1 105 ? 6.168 4.886 -12.214 1.00 98.12 105 ASP A C 1
ATOM 824 O O . ASP A 1 105 ? 6.763 4.116 -11.458 1.00 98.12 105 ASP A O 1
ATOM 828 N N . LEU A 1 106 ? 6.011 6.178 -11.911 1.00 98.19 106 LEU A N 1
ATOM 829 C CA . LEU A 1 106 ? 6.519 6.814 -10.696 1.00 98.19 106 LEU A CA 1
ATOM 830 C C . LEU A 1 106 ? 5.519 6.778 -9.534 1.00 98.19 106 LEU A C 1
ATOM 832 O O . LEU A 1 106 ? 5.910 7.013 -8.390 1.00 98.19 106 LEU A O 1
ATOM 836 N N . ALA A 1 107 ? 4.242 6.461 -9.777 1.00 98.38 107 ALA A N 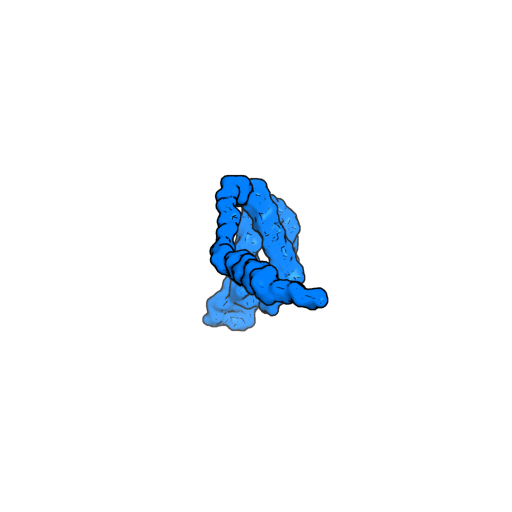1
ATOM 837 C CA . ALA A 1 107 ? 3.192 6.520 -8.755 1.00 98.38 107 ALA A CA 1
ATOM 838 C C . ALA A 1 107 ? 3.495 5.638 -7.527 1.00 98.38 107 ALA A C 1
ATOM 840 O O . ALA A 1 107 ? 3.186 6.001 -6.388 1.00 98.38 107 ALA A O 1
ATOM 841 N N . ILE A 1 108 ? 4.148 4.492 -7.736 1.00 98.38 108 ILE A N 1
ATOM 842 C CA . ILE A 1 108 ? 4.522 3.560 -6.667 1.00 98.38 108 ILE A CA 1
ATOM 843 C C . ILE A 1 108 ? 5.527 4.160 -5.668 1.00 98.38 108 ILE A C 1
ATOM 845 O O . ILE A 1 108 ? 5.496 3.818 -4.480 1.00 98.38 108 ILE A O 1
ATOM 849 N N . CYS A 1 109 ? 6.356 5.116 -6.105 1.00 98.25 109 CYS A N 1
ATOM 850 C CA . CYS A 1 109 ? 7.378 5.756 -5.278 1.00 98.25 109 CYS A CA 1
ATOM 851 C C . CYS A 1 109 ? 6.788 6.478 -4.064 1.00 98.25 109 CYS A C 1
ATOM 853 O O . CYS A 1 109 ? 7.437 6.528 -3.020 1.00 98.25 109 CYS A O 1
ATOM 855 N N . GLN A 1 110 ? 5.545 6.969 -4.144 1.00 98.44 110 GLN A N 1
ATOM 856 C CA . GLN A 1 110 ? 4.865 7.561 -2.988 1.00 98.44 110 GLN A CA 1
ATOM 857 C C . GLN A 1 110 ? 4.796 6.574 -1.814 1.00 98.44 110 GLN A C 1
ATOM 859 O O . GLN A 1 110 ? 5.040 6.947 -0.667 1.00 98.44 110 GLN A O 1
ATOM 864 N N . THR A 1 111 ? 4.506 5.301 -2.091 1.00 98.38 111 THR A N 1
ATOM 865 C CA . THR A 1 111 ? 4.454 4.261 -1.056 1.00 98.38 111 THR A CA 1
ATOM 866 C C . THR A 1 111 ? 5.842 3.998 -0.471 1.00 98.38 111 THR A C 1
ATOM 868 O O . THR A 1 111 ? 5.970 3.856 0.745 1.00 98.38 111 THR A O 1
ATOM 871 N N . TYR A 1 112 ? 6.892 3.982 -1.294 1.00 98.56 112 TYR A N 1
ATOM 872 C CA . TYR A 1 112 ? 8.266 3.781 -0.818 1.00 98.56 112 TYR A CA 1
ATOM 873 C C . TYR A 1 112 ? 8.733 4.922 0.087 1.00 98.56 112 TYR A C 1
ATOM 875 O O . TYR A 1 112 ? 9.245 4.670 1.177 1.00 98.56 112 TYR A O 1
ATOM 883 N N . LEU A 1 113 ? 8.478 6.172 -0.308 1.00 98.44 113 LEU A N 1
ATOM 884 C CA . LEU A 1 113 ? 8.792 7.351 0.501 1.00 98.44 113 LEU A CA 1
ATOM 885 C C . LEU A 1 113 ? 8.039 7.337 1.836 1.00 98.44 113 LEU A C 1
ATOM 887 O O . LEU A 1 113 ? 8.626 7.620 2.879 1.00 98.44 113 LEU A O 1
ATOM 891 N N . ASN A 1 114 ? 6.766 6.941 1.823 1.00 98.38 114 ASN A N 1
ATOM 892 C CA . ASN A 1 114 ? 5.962 6.795 3.034 1.00 98.38 114 ASN A CA 1
ATOM 893 C C . ASN A 1 114 ? 6.545 5.746 4.000 1.00 98.38 114 ASN A C 1
ATOM 895 O O . ASN A 1 114 ? 6.619 5.980 5.206 1.00 98.38 114 ASN A O 1
ATOM 899 N N . LEU A 1 115 ? 6.985 4.593 3.485 1.00 98.19 115 LEU A N 1
ATOM 900 C CA . LEU A 1 115 ? 7.626 3.547 4.292 1.00 98.19 115 LEU A CA 1
ATOM 901 C C . LEU A 1 115 ? 8.987 3.987 4.839 1.00 98.19 115 LEU A C 1
ATOM 903 O O . LEU A 1 115 ? 9.308 3.661 5.982 1.00 98.19 115 LEU A O 1
ATOM 907 N N . TYR A 1 116 ? 9.762 4.736 4.053 1.00 97.81 116 TYR A N 1
ATOM 908 C CA . TYR A 1 116 ? 11.025 5.320 4.498 1.00 97.81 116 TYR A CA 1
ATOM 909 C C . TYR A 1 116 ? 10.806 6.295 5.661 1.00 97.81 116 TYR A C 1
ATOM 911 O O . TYR A 1 116 ? 11.438 6.156 6.705 1.00 97.81 116 TYR A O 1
ATOM 919 N N . GLN A 1 117 ? 9.854 7.224 5.526 1.00 97.06 117 GLN A N 1
ATOM 920 C CA . GLN A 1 117 ? 9.516 8.185 6.583 1.00 97.06 117 GLN A CA 1
ATOM 921 C C . GLN A 1 117 ? 9.045 7.508 7.873 1.00 97.06 117 GLN A C 1
ATOM 923 O O . GLN A 1 117 ? 9.321 8.006 8.956 1.00 97.06 117 GLN A O 1
ATOM 928 N N . LEU A 1 118 ? 8.358 6.368 7.770 1.00 95.56 118 LEU A N 1
ATOM 929 C CA . LEU A 1 118 ? 7.893 5.608 8.930 1.00 95.56 118 LEU A CA 1
ATOM 930 C C . LEU A 1 118 ? 9.034 4.933 9.718 1.00 95.56 118 LEU A C 1
ATOM 932 O O . LEU A 1 118 ? 8.850 4.617 10.891 1.00 95.56 118 LEU A O 1
ATOM 936 N N . LYS A 1 119 ? 10.166 4.635 9.069 1.00 86.62 119 LYS A N 1
ATOM 937 C CA . LYS A 1 119 ? 11.291 3.882 9.656 1.00 86.62 119 LYS A CA 1
ATOM 938 C C . LYS A 1 119 ? 12.494 4.740 10.046 1.00 86.62 119 LYS A C 1
ATOM 940 O O . LYS A 1 119 ? 13.419 4.198 10.647 1.00 86.62 119 LYS A O 1
ATOM 945 N N . LYS A 1 120 ? 12.501 6.012 9.657 1.00 77.19 120 LYS A N 1
ATOM 946 C CA . LYS A 1 120 ? 13.525 6.984 10.037 1.00 77.19 120 LYS A CA 1
ATOM 947 C C . LYS A 1 120 ? 13.346 7.414 11.490 1.00 77.19 120 LYS A C 1
ATOM 949 O O . LYS A 1 120 ? 14.388 7.599 12.151 1.00 77.19 120 LYS A O 1
#

Foldseek 3Di:
DCPDPVVVVVVVVVVVVVVPPPPPDDPDDPVCVDLVNVLVVLVVVLVVCLVPDDDDCQFLVNLVSLVSLLVSCVSNVDPVSLVSLVVSCVVVVVAFAPDPVDVRSCSNNVSVVSNVVVVD

pLDDT: mean 87.84, std 17.53, range [45.5, 98.75]

Solvent-accessible surface area (backbone atoms only — not comparable to full-atom values): 7051 Å² total; per-residue (Å²): 138,81,83,61,72,67,60,60,53,53,54,53,52,55,60,53,56,68,71,68,59,74,86,74,73,75,77,87,54,74,69,61,74,34,68,69,47,44,48,51,47,50,53,50,54,49,52,51,49,71,74,58,75,86,71,61,79,30,35,36,73,40,12,57,49,46,44,50,46,51,53,45,24,76,75,58,70,39,63,68,49,50,51,53,54,50,56,45,38,61,77,49,70,72,51,56,32,92,48,89,90,40,69,48,19,48,39,29,46,59,42,54,53,52,54,50,66,74,74,109